Protein AF-A0A953LTZ7-F1 (afdb_monomer)

pLDDT: mean 73.75, std 18.56, range [36.97, 95.19]

Secondary structure (DSSP, 8-state):
---------HHHHHHHHHHHHHSS-------SSPPPHHHHHHHHHHHHHHHHHHHHHHHHHHHHHHHHHHHHHH-GGGHHHHTTSHHHHHHHHHHHHHHHHHHHHHHS---SHHHHHHHHHHHHHHHHHH---SSHHHHHHHHHHT-

Solvent-accessible surface area (backbone atoms only — not comparable to full-atom values): 8623 Å² total; per-residue (Å²): 136,82,83,87,79,77,76,87,48,72,63,58,60,54,53,54,57,56,56,58,62,64,68,77,66,79,70,81,79,69,93,53,80,64,65,53,71,71,55,53,53,38,47,53,51,21,52,53,29,45,53,54,24,51,55,39,44,54,54,33,63,70,48,42,64,59,56,50,53,50,45,64,72,72,32,79,91,47,58,72,55,58,66,64,33,69,54,51,46,48,32,53,50,30,50,53,50,24,50,55,32,43,47,55,50,52,70,47,78,66,90,46,70,44,44,45,56,49,49,54,55,52,47,55,54,48,48,69,73,69,58,65,94,67,62,62,71,60,52,44,51,55,60,62,71,74,108

Sequence (147 aa):
MAMEGEAINRRAVMAGGLAAMAAVAAPAMPESGALSPAFCLMRDEMEAALTAFRAVRDDLERVKPQLIKQLRRDGRRNFGWYFRQPEVIAESRARMKARAAAEGVFVNPAANNADRVLQLHALDVYEADLGDRFGIARTHFSRTSSA

Radius of gyration: 21.19 Å; Cα contacts (8 Å, |Δi|>4): 72; chains: 1; bounding box: 54×42×56 Å

Mean predicted aligned error: 13.1 Å

Foldseek 3Di:
DDDDDDDPDPVVVVVVVVVVVVPPDPDPDPPDLDADPQLVVLVVQLVVLLVQLVVLVVVCVVCVVVLVVVDVVVDPVCVVVSCVDPSNVSNVVSLVSSVVSLLVLLQPQRPDDNSLVVLVVVVVVCCVRSVPPDDDSVVSNVVNVVD

Nearest PDB structures (foldseek):
  7shm-assembly1_A  TM=4.562E-01  e=2.833E+00  Homo sapiens

Structure (mmCIF, N/CA/C/O backbone):
data_AF-A0A953LTZ7-F1
#
_entry.id   AF-A0A953LTZ7-F1
#
loop_
_atom_site.group_PDB
_atom_site.id
_atom_site.type_symbol
_atom_site.label_atom_id
_atom_site.label_alt_id
_atom_site.label_comp_id
_atom_site.label_asym_id
_atom_site.label_entity_id
_atom_site.label_seq_id
_atom_site.pdbx_PDB_ins_code
_atom_site.Cartn_x
_atom_site.Cartn_y
_atom_site.Cartn_z
_atom_site.occupancy
_atom_site.B_iso_or_equiv
_atom_site.auth_seq_id
_atom_site.auth_comp_id
_atom_site.auth_asym_id
_atom_site.auth_atom_id
_atom_site.pdbx_PDB_model_num
ATOM 1 N N . MET A 1 1 ? 34.609 -30.868 24.570 1.00 40.81 1 MET A N 1
ATOM 2 C CA . MET A 1 1 ? 34.915 -30.418 23.197 1.00 40.81 1 MET A CA 1
ATOM 3 C C . MET A 1 1 ? 33.586 -30.115 22.539 1.00 40.81 1 MET A C 1
ATOM 5 O O . MET A 1 1 ? 32.803 -31.033 22.336 1.00 40.81 1 MET A O 1
ATOM 9 N N . ALA A 1 2 ? 33.261 -28.829 22.428 1.00 36.97 2 ALA A N 1
ATOM 10 C CA . ALA A 1 2 ? 31.942 -28.365 22.024 1.00 36.97 2 ALA A CA 1
ATOM 11 C C . ALA A 1 2 ? 31.758 -28.543 20.514 1.00 36.97 2 ALA A C 1
ATOM 13 O O . ALA A 1 2 ? 32.643 -28.204 19.735 1.00 36.97 2 ALA A O 1
ATOM 14 N N . MET A 1 3 ? 30.609 -29.104 20.143 1.00 42.38 3 MET A N 1
ATOM 15 C CA . MET A 1 3 ? 30.107 -29.136 18.779 1.00 42.38 3 MET A CA 1
ATOM 16 C C . MET A 1 3 ? 29.813 -27.701 18.334 1.00 42.38 3 MET A C 1
ATOM 18 O O . MET A 1 3 ? 28.924 -27.058 18.891 1.00 42.38 3 MET A O 1
ATOM 22 N N . GLU 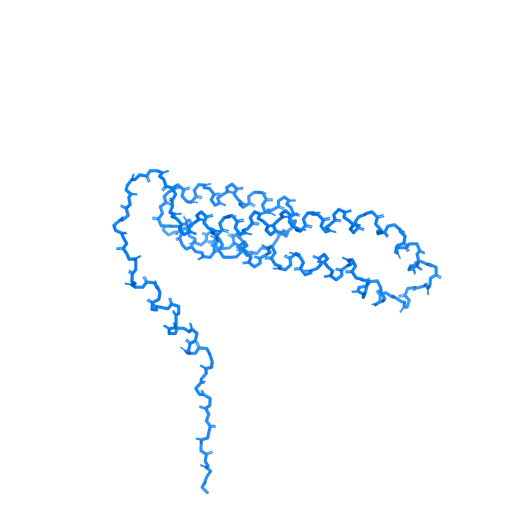A 1 4 ? 30.545 -27.206 17.340 1.00 42.78 4 GLU A N 1
ATOM 23 C CA . GLU A 1 4 ? 30.202 -25.975 16.630 1.00 42.78 4 GLU A CA 1
ATOM 24 C C . GLU A 1 4 ? 29.050 -26.270 15.666 1.00 42.78 4 GLU A C 1
ATOM 26 O O . GLU A 1 4 ? 29.231 -26.749 14.548 1.00 42.78 4 GLU A O 1
ATOM 31 N N . GLY A 1 5 ? 27.831 -26.021 16.133 1.00 45.91 5 GLY A N 1
ATOM 32 C CA . GLY A 1 5 ? 26.726 -25.698 15.249 1.00 45.91 5 GLY A CA 1
ATOM 33 C C . GLY A 1 5 ? 26.656 -24.187 15.112 1.00 45.91 5 GLY A C 1
ATOM 34 O O . GLY A 1 5 ? 26.442 -23.515 16.113 1.00 45.91 5 GLY A O 1
ATOM 35 N N . GLU A 1 6 ? 26.754 -23.650 13.897 1.00 43.12 6 GLU A N 1
ATOM 36 C CA . GLU A 1 6 ? 26.235 -22.308 13.647 1.00 43.12 6 GLU A CA 1
ATOM 37 C C . GLU A 1 6 ? 25.781 -22.130 12.194 1.00 43.12 6 GLU A C 1
ATOM 39 O O . GLU A 1 6 ? 26.559 -22.074 11.248 1.00 43.12 6 GLU A O 1
ATOM 44 N N . ALA A 1 7 ? 24.455 -22.111 12.053 1.00 44.72 7 ALA A N 1
ATOM 45 C CA . ALA A 1 7 ? 23.676 -21.368 11.075 1.00 44.72 7 ALA A CA 1
ATOM 46 C C . ALA A 1 7 ? 24.350 -21.070 9.722 1.00 44.72 7 ALA A C 1
ATOM 48 O O . ALA A 1 7 ? 24.825 -19.961 9.469 1.00 44.72 7 ALA A O 1
ATOM 49 N N . ILE A 1 8 ? 24.184 -21.993 8.768 1.00 47.50 8 ILE A N 1
ATOM 50 C CA . ILE A 1 8 ? 24.043 -21.593 7.364 1.00 47.50 8 ILE A CA 1
ATOM 51 C C . ILE A 1 8 ? 22.822 -20.671 7.308 1.00 47.50 8 ILE A C 1
ATOM 53 O O . ILE A 1 8 ? 21.662 -21.085 7.350 1.00 47.50 8 ILE A O 1
ATOM 57 N N . ASN A 1 9 ? 23.130 -19.382 7.346 1.00 46.78 9 ASN A N 1
ATOM 58 C CA . ASN A 1 9 ? 22.205 -18.276 7.435 1.00 46.78 9 ASN A CA 1
ATOM 59 C C . ASN A 1 9 ? 21.167 -18.409 6.313 1.00 46.78 9 ASN A C 1
ATOM 61 O O . ASN A 1 9 ? 21.520 -18.381 5.135 1.00 46.78 9 ASN A O 1
ATOM 65 N N . ARG A 1 10 ? 19.871 -18.467 6.651 1.00 49.69 10 ARG A N 1
ATOM 66 C CA . ARG A 1 10 ? 18.762 -18.374 5.674 1.00 49.69 10 ARG A CA 1
ATOM 67 C C . ARG A 1 10 ? 18.890 -17.141 4.757 1.00 49.69 10 ARG A C 1
ATOM 69 O O . ARG A 1 10 ? 18.346 -17.126 3.660 1.00 49.69 10 ARG A O 1
ATOM 76 N N . ARG A 1 11 ? 19.670 -16.135 5.175 1.00 45.03 11 ARG A N 1
ATOM 77 C CA . ARG A 1 11 ? 20.092 -14.982 4.367 1.00 45.03 11 ARG A CA 1
ATOM 78 C C . ARG A 1 11 ? 21.027 -15.322 3.201 1.00 45.03 11 ARG A C 1
ATOM 80 O O . ARG A 1 11 ? 20.872 -14.721 2.147 1.00 45.03 11 ARG A O 1
ATOM 87 N N . ALA A 1 12 ? 21.948 -16.273 3.347 1.00 48.34 12 ALA A N 1
ATOM 88 C CA . ALA A 1 12 ? 22.860 -16.672 2.270 1.00 48.34 12 ALA A CA 1
ATOM 89 C C . ALA A 1 12 ? 22.130 -17.465 1.171 1.00 48.34 12 ALA A C 1
ATOM 91 O O . ALA A 1 12 ? 22.410 -17.286 -0.011 1.00 48.34 12 ALA A O 1
ATOM 92 N N . VAL A 1 13 ? 21.123 -18.261 1.547 1.00 50.31 13 VAL A N 1
ATOM 93 C CA . VAL A 1 13 ? 20.283 -19.007 0.593 1.00 50.31 13 VAL A CA 1
ATOM 94 C C . VAL A 1 13 ? 19.341 -18.072 -0.183 1.00 50.31 13 VAL A C 1
ATOM 96 O O . VAL A 1 13 ? 19.142 -18.261 -1.378 1.00 50.31 13 VAL A O 1
ATOM 99 N N . MET A 1 14 ? 18.837 -17.000 0.443 1.00 46.81 14 MET A N 1
ATOM 100 C CA . MET A 1 14 ? 18.043 -15.971 -0.254 1.00 46.81 14 MET A CA 1
ATOM 101 C C . MET A 1 14 ? 18.899 -15.041 -1.130 1.00 46.81 14 MET A C 1
ATOM 103 O O . MET A 1 14 ? 18.454 -14.631 -2.199 1.00 46.81 14 MET A O 1
ATOM 107 N N . ALA A 1 15 ? 20.140 -14.746 -0.727 1.00 47.09 15 ALA A N 1
ATOM 108 C CA . ALA A 1 15 ? 21.070 -13.954 -1.537 1.00 47.09 15 ALA A CA 1
ATOM 109 C C . ALA A 1 15 ? 21.567 -14.720 -2.778 1.00 47.09 15 ALA A C 1
ATOM 111 O O . ALA A 1 15 ? 21.696 -14.131 -3.850 1.00 47.09 15 ALA A O 1
ATOM 112 N N . GLY A 1 16 ? 21.774 -16.038 -2.664 1.00 39.03 16 GLY A N 1
ATOM 113 C CA . GLY A 1 16 ? 22.136 -16.893 -3.800 1.00 39.03 16 GLY A CA 1
ATOM 114 C C . GLY A 1 16 ? 21.001 -17.082 -4.815 1.00 39.03 16 GLY A C 1
ATOM 115 O O . GLY A 1 16 ? 21.260 -17.147 -6.014 1.00 39.03 16 GLY A O 1
ATOM 116 N N . GLY A 1 17 ? 19.743 -17.105 -4.357 1.00 39.47 17 GLY A N 1
ATOM 117 C CA . GLY A 1 17 ? 18.571 -17.249 -5.230 1.00 39.47 17 GLY A CA 1
ATOM 118 C C . GLY A 1 17 ? 18.239 -15.996 -6.050 1.00 39.47 17 GLY A C 1
ATOM 119 O O . GLY A 1 17 ? 17.840 -16.112 -7.207 1.00 39.47 17 GLY A O 1
ATOM 120 N N . LEU A 1 18 ? 18.450 -14.797 -5.492 1.00 43.56 18 LEU A N 1
ATOM 121 C CA . LEU A 1 18 ? 18.169 -13.540 -6.201 1.00 43.56 18 LEU A CA 1
ATOM 122 C C . LEU A 1 18 ? 19.268 -13.162 -7.208 1.00 43.56 18 LEU A C 1
ATOM 124 O O . LEU A 1 18 ? 18.966 -12.609 -8.263 1.00 43.56 18 LEU A O 1
ATOM 128 N N . ALA A 1 19 ? 20.531 -13.501 -6.925 1.00 44.75 19 ALA A N 1
ATOM 129 C CA . ALA A 1 19 ? 21.639 -13.258 -7.852 1.00 44.75 19 ALA A CA 1
ATOM 130 C C . ALA A 1 19 ? 21.593 -14.187 -9.082 1.00 44.75 19 ALA A C 1
ATOM 132 O O . ALA A 1 19 ? 21.975 -13.778 -10.176 1.00 44.75 19 ALA A O 1
ATOM 133 N N . ALA A 1 20 ? 21.066 -15.408 -8.931 1.00 40.81 20 ALA A N 1
ATOM 134 C CA . ALA A 1 20 ? 20.927 -16.356 -10.038 1.00 40.81 20 ALA A CA 1
ATOM 135 C C . ALA A 1 20 ? 19.808 -15.977 -11.031 1.00 40.81 20 ALA A C 1
ATOM 137 O O . ALA A 1 20 ? 19.929 -16.272 -12.217 1.00 40.81 20 ALA A O 1
ATOM 138 N N . MET A 1 21 ? 18.761 -15.268 -10.591 1.00 44.38 21 MET A N 1
ATOM 139 C CA . MET A 1 21 ? 17.719 -14.734 -11.488 1.00 44.38 21 MET A CA 1
ATOM 140 C C . MET A 1 21 ? 18.166 -13.470 -12.237 1.00 44.38 21 MET A C 1
ATOM 142 O O . MET A 1 21 ? 17.695 -13.217 -13.342 1.00 44.38 21 MET A O 1
ATOM 146 N N . ALA A 1 22 ? 19.103 -12.697 -11.679 1.00 45.19 22 ALA A N 1
ATOM 147 C CA . ALA A 1 22 ? 19.617 -11.483 -12.316 1.00 45.19 22 ALA A CA 1
ATOM 148 C C . ALA A 1 22 ? 20.605 -11.763 -13.470 1.00 45.19 22 ALA A C 1
ATOM 150 O O . ALA A 1 22 ? 20.829 -10.891 -14.304 1.00 45.19 22 ALA A O 1
ATOM 151 N N . ALA A 1 23 ? 21.182 -12.970 -13.545 1.00 42.38 23 ALA A N 1
ATOM 152 C CA . ALA A 1 23 ? 22.216 -13.311 -14.527 1.00 42.38 23 ALA A CA 1
ATOM 153 C C . ALA A 1 23 ? 21.711 -14.064 -15.779 1.00 42.38 23 ALA A C 1
ATOM 155 O O . ALA A 1 23 ? 22.466 -14.195 -16.740 1.00 42.38 23 ALA A O 1
ATOM 156 N N . VAL A 1 24 ? 20.460 -14.550 -15.810 1.00 45.75 24 VAL A N 1
ATOM 157 C CA . VAL A 1 24 ? 19.939 -15.38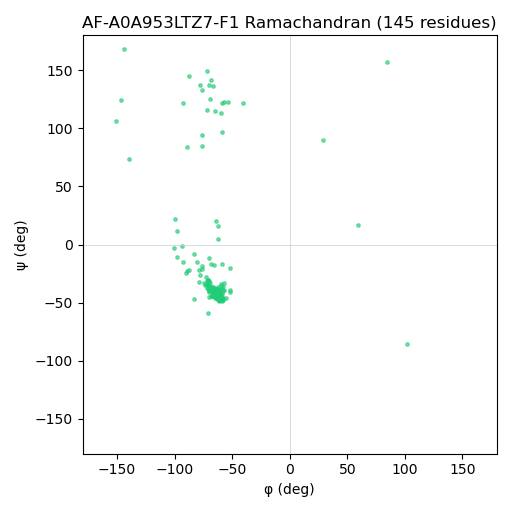5 -16.925 1.00 45.75 24 VAL A CA 1
ATOM 158 C C . VAL A 1 24 ? 19.066 -14.604 -17.920 1.00 45.75 24 VAL A C 1
ATOM 160 O O . VAL A 1 24 ? 18.688 -15.124 -18.965 1.00 45.75 24 VAL A O 1
ATOM 163 N N . ALA A 1 25 ? 18.806 -13.322 -17.678 1.00 42.19 25 ALA A N 1
ATOM 164 C CA . ALA A 1 25 ? 18.129 -12.471 -18.649 1.00 42.19 25 ALA A CA 1
ATOM 165 C C . ALA A 1 25 ? 18.768 -11.084 -18.674 1.00 42.19 25 ALA A C 1
ATOM 167 O O . ALA A 1 25 ? 18.191 -10.108 -18.209 1.00 42.19 25 ALA A O 1
ATOM 168 N N . ALA A 1 26 ? 19.955 -10.993 -19.266 1.00 47.88 26 ALA A N 1
ATOM 169 C CA . ALA A 1 26 ? 20.342 -9.780 -19.969 1.00 47.88 26 ALA A CA 1
ATOM 170 C C . ALA A 1 26 ? 19.866 -9.911 -21.428 1.00 47.88 26 ALA A C 1
ATOM 172 O O . ALA A 1 26 ? 20.645 -10.356 -22.274 1.00 47.88 26 ALA A O 1
ATOM 173 N N . PRO A 1 27 ? 18.600 -9.595 -21.772 1.00 43.25 27 PRO A N 1
ATOM 174 C CA . PRO A 1 27 ? 18.310 -9.262 -23.149 1.00 43.25 27 PRO A CA 1
ATOM 175 C C . PRO A 1 27 ? 18.950 -7.900 -23.424 1.00 43.25 27 PRO A C 1
ATOM 177 O O . PRO A 1 27 ? 18.899 -6.991 -22.592 1.00 43.25 27 PRO A O 1
ATOM 180 N N . ALA A 1 28 ? 19.575 -7.781 -24.592 1.00 44.62 28 ALA A N 1
ATOM 181 C CA . ALA A 1 28 ? 20.001 -6.512 -25.156 1.00 44.62 28 ALA A CA 1
ATOM 182 C C . ALA A 1 28 ? 18.911 -5.455 -24.923 1.00 44.62 28 ALA A C 1
ATOM 184 O O . ALA A 1 28 ? 17.752 -5.663 -25.290 1.00 44.62 28 ALA A O 1
ATOM 185 N N . MET A 1 29 ? 19.276 -4.366 -24.247 1.00 48.03 29 MET A N 1
ATOM 186 C CA . MET A 1 29 ? 18.350 -3.285 -23.937 1.00 48.03 29 MET A CA 1
ATOM 187 C C . MET A 1 29 ? 17.754 -2.764 -25.245 1.00 48.03 29 MET A C 1
ATOM 189 O O . MET A 1 29 ? 18.517 -2.366 -26.128 1.00 48.03 29 MET A O 1
ATOM 193 N N . PRO A 1 30 ? 16.423 -2.761 -25.414 1.00 46.47 30 PRO A N 1
ATOM 194 C CA . PRO A 1 30 ? 15.859 -2.097 -26.563 1.00 46.47 30 PRO A CA 1
ATOM 195 C C . PRO A 1 30 ? 16.063 -0.591 -26.367 1.00 46.47 30 PRO A C 1
ATOM 197 O O . PRO A 1 30 ? 15.599 -0.015 -25.388 1.00 46.47 30 PRO A O 1
ATOM 200 N N . GLU A 1 31 ? 16.695 0.067 -27.340 1.00 52.88 31 GLU A N 1
ATOM 201 C CA . GLU A 1 31 ? 16.685 1.533 -27.498 1.00 52.88 31 GLU A CA 1
ATOM 202 C C . GLU A 1 31 ? 15.262 2.091 -27.742 1.00 52.88 31 GLU A C 1
ATOM 204 O O . GLU A 1 31 ? 15.066 3.278 -27.993 1.00 52.88 31 GLU A O 1
ATOM 209 N N . SER A 1 32 ? 14.236 1.237 -27.685 1.00 54.03 32 SER A N 1
ATOM 210 C CA . SER A 1 32 ? 12.841 1.617 -27.836 1.00 54.03 32 SER A CA 1
ATOM 211 C C . SER A 1 32 ? 12.317 2.242 -26.548 1.00 54.03 32 SER A C 1
ATOM 213 O O . SER A 1 32 ? 12.496 1.676 -25.473 1.00 54.03 32 SER A O 1
ATOM 215 N N . GLY A 1 33 ? 11.550 3.326 -26.657 1.00 63.09 33 GLY A N 1
ATOM 216 C CA . GLY A 1 33 ? 10.763 3.892 -25.553 1.00 63.09 33 GLY A CA 1
ATOM 217 C C . GLY A 1 33 ? 9.645 2.982 -25.009 1.00 63.09 33 GLY A C 1
ATOM 218 O O . GLY A 1 33 ? 8.698 3.489 -24.416 1.00 63.09 33 GLY A O 1
ATOM 219 N N . ALA A 1 34 ? 9.714 1.668 -25.238 1.00 75.12 34 ALA A N 1
ATOM 220 C CA . ALA A 1 34 ? 8.804 0.680 -24.679 1.00 75.12 34 ALA A CA 1
ATOM 221 C C . ALA A 1 34 ? 9.294 0.202 -23.306 1.00 75.12 34 ALA A C 1
ATOM 223 O O . ALA A 1 34 ? 10.492 0.061 -23.062 1.00 75.12 34 ALA A O 1
ATOM 224 N N . LEU A 1 35 ? 8.338 -0.065 -22.422 1.00 79.69 35 LEU A N 1
ATOM 225 C CA . LEU A 1 35 ? 8.600 -0.500 -21.055 1.00 79.69 35 LEU A CA 1
ATOM 226 C C . LEU A 1 35 ? 9.122 -1.930 -21.007 1.00 79.69 35 LEU A C 1
ATOM 228 O O . LEU A 1 35 ? 8.728 -2.775 -21.819 1.00 79.69 35 LEU A O 1
ATOM 232 N N . SER A 1 36 ? 9.957 -2.226 -20.014 1.00 82.38 36 SER A N 1
ATOM 233 C CA . SER A 1 36 ? 10.395 -3.605 -19.809 1.00 82.38 36 SER A CA 1
ATOM 234 C C . SER A 1 36 ? 9.224 -4.489 -19.331 1.00 82.38 36 SER A C 1
ATOM 236 O O . SER A 1 36 ? 8.417 -4.056 -18.504 1.00 82.38 36 SER A O 1
ATOM 238 N N . PRO A 1 37 ? 9.105 -5.753 -19.791 1.00 84.69 37 PRO A N 1
ATOM 239 C CA . PRO A 1 37 ? 8.024 -6.642 -19.348 1.00 84.69 37 PRO A CA 1
ATOM 240 C C . PRO A 1 37 ? 8.001 -6.865 -17.830 1.00 84.69 37 PRO A C 1
ATOM 242 O O . PRO A 1 37 ? 6.934 -6.934 -17.226 1.00 84.69 37 PRO A O 1
ATOM 245 N N . ALA A 1 38 ? 9.181 -6.929 -17.204 1.00 83.56 38 ALA A N 1
ATOM 246 C CA . ALA A 1 38 ? 9.308 -7.031 -15.754 1.00 83.56 38 ALA A CA 1
ATOM 247 C C . ALA A 1 38 ? 8.757 -5.784 -15.041 1.00 83.56 38 ALA A C 1
ATOM 249 O O . ALA A 1 38 ? 8.071 -5.916 -14.028 1.00 83.56 38 ALA A O 1
ATOM 250 N N . PHE A 1 39 ? 9.009 -4.586 -15.584 1.00 84.88 39 PHE A N 1
ATOM 251 C CA . PHE A 1 39 ? 8.451 -3.342 -15.058 1.00 84.88 39 PHE A CA 1
ATOM 252 C C . PHE A 1 39 ? 6.925 -3.314 -15.130 1.00 84.88 39 PHE A C 1
ATOM 254 O O . PHE A 1 39 ? 6.281 -2.996 -14.131 1.00 84.88 39 PHE A O 1
ATOM 261 N N . CYS A 1 40 ? 6.346 -3.710 -16.267 1.00 86.56 40 CYS A N 1
ATOM 262 C CA . CYS A 1 40 ? 4.893 -3.788 -16.424 1.00 86.56 40 CYS A CA 1
ATOM 263 C C . CYS A 1 40 ? 4.246 -4.678 -15.354 1.00 86.56 40 CYS A C 1
ATOM 265 O O . CYS A 1 40 ? 3.291 -4.250 -14.717 1.00 86.56 40 CYS A O 1
ATOM 267 N N . LEU A 1 41 ? 4.804 -5.867 -15.093 1.00 87.81 41 LEU A N 1
ATOM 268 C CA . LEU A 1 41 ? 4.270 -6.777 -14.073 1.00 87.81 41 LEU A CA 1
ATOM 269 C C . LEU A 1 41 ? 4.302 -6.165 -12.666 1.00 87.81 41 LEU A C 1
ATOM 271 O O . LEU A 1 41 ? 3.291 -6.183 -11.969 1.00 87.81 41 LEU A O 1
ATOM 275 N N . MET A 1 42 ? 5.431 -5.579 -12.255 1.00 87.19 42 MET A N 1
ATOM 276 C CA . MET A 1 42 ? 5.532 -4.949 -10.930 1.00 87.19 42 MET A CA 1
ATOM 277 C C . MET A 1 42 ? 4.595 -3.739 -10.803 1.00 87.19 42 MET A C 1
ATOM 279 O O . MET A 1 42 ? 3.998 -3.526 -9.746 1.00 87.19 42 MET A O 1
ATOM 283 N N . ARG A 1 43 ? 4.438 -2.949 -11.876 1.00 87.12 43 ARG A N 1
ATOM 284 C CA . ARG A 1 43 ? 3.485 -1.831 -11.919 1.00 87.12 43 ARG A CA 1
ATOM 285 C C . ARG A 1 43 ? 2.054 -2.332 -11.737 1.00 87.12 43 ARG A C 1
ATOM 287 O O . ARG A 1 43 ? 1.334 -1.787 -10.905 1.00 87.12 43 ARG A O 1
ATOM 294 N N . ASP A 1 44 ? 1.660 -3.367 -12.470 1.00 90.44 44 ASP A N 1
ATOM 295 C CA . ASP A 1 44 ? 0.307 -3.923 -12.401 1.00 90.44 44 ASP A CA 1
ATOM 296 C C . ASP A 1 44 ? 0.019 -4.497 -10.996 1.00 90.44 44 ASP A C 1
ATOM 298 O O . ASP A 1 44 ? -1.065 -4.298 -10.441 1.00 90.44 44 ASP A O 1
ATOM 302 N N . GLU A 1 45 ? 1.009 -5.136 -10.360 1.00 89.69 45 GLU A N 1
ATOM 303 C CA . GLU A 1 45 ? 0.915 -5.583 -8.962 1.00 89.69 45 GLU A CA 1
ATOM 304 C C . GLU A 1 45 ? 0.739 -4.416 -7.978 1.00 89.69 45 GLU A C 1
ATOM 306 O O . GLU A 1 45 ? -0.088 -4.495 -7.059 1.00 89.69 45 GLU A O 1
ATOM 311 N N . MET A 1 46 ? 1.485 -3.324 -8.169 1.00 89.19 46 MET A N 1
ATOM 312 C CA . MET A 1 46 ? 1.351 -2.109 -7.365 1.00 89.19 46 MET A CA 1
ATOM 313 C C . MET A 1 46 ? -0.033 -1.472 -7.542 1.00 89.19 46 MET A C 1
ATOM 315 O O . MET A 1 46 ? -0.680 -1.146 -6.544 1.00 89.19 46 MET A O 1
ATOM 319 N N . GLU A 1 47 ? -0.524 -1.336 -8.775 1.00 90.75 47 GLU A N 1
ATOM 320 C CA . GLU A 1 47 ? -1.858 -0.791 -9.067 1.00 90.75 47 GLU A CA 1
ATOM 321 C C . GLU A 1 47 ? -2.975 -1.638 -8.447 1.00 90.75 47 GLU A C 1
ATOM 323 O O . GLU A 1 47 ? -3.905 -1.102 -7.828 1.00 90.75 47 GLU A O 1
ATOM 328 N N . ALA A 1 48 ? -2.866 -2.965 -8.543 1.00 92.38 48 ALA A N 1
ATOM 329 C CA . ALA A 1 48 ? -3.811 -3.881 -7.915 1.00 92.38 48 ALA A CA 1
ATOM 330 C C . ALA A 1 48 ? -3.797 -3.739 -6.383 1.00 92.38 48 ALA A C 1
ATOM 332 O O . ALA A 1 48 ? -4.855 -3.707 -5.743 1.00 92.38 48 ALA A O 1
ATOM 333 N N . ALA A 1 49 ? -2.612 -3.610 -5.779 1.00 90.94 49 ALA A N 1
ATOM 334 C CA . ALA A 1 49 ? -2.475 -3.433 -4.338 1.00 90.94 49 ALA A CA 1
ATOM 335 C C . ALA A 1 49 ? -3.012 -2.073 -3.854 1.00 90.94 49 ALA A C 1
ATOM 337 O O . ALA A 1 49 ? -3.684 -2.024 -2.821 1.00 90.94 49 ALA A O 1
ATOM 338 N N . LEU A 1 50 ? -2.779 -0.991 -4.604 1.00 90.75 50 LEU A N 1
ATOM 339 C CA . LEU A 1 50 ? -3.320 0.340 -4.305 1.00 90.75 50 LEU A CA 1
ATOM 340 C C . LEU A 1 50 ? -4.843 0.370 -4.422 1.00 90.75 50 LEU A C 1
ATOM 342 O O . LEU A 1 50 ? -5.518 0.894 -3.537 1.00 90.75 50 LEU A O 1
ATOM 346 N N . THR A 1 51 ? -5.396 -0.248 -5.466 1.00 93.12 51 THR A N 1
ATOM 347 C CA . THR A 1 51 ? -6.849 -0.383 -5.638 1.00 93.12 51 T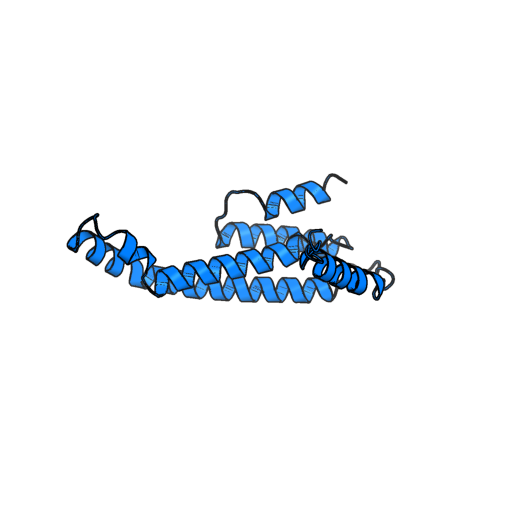HR A CA 1
ATOM 348 C C . THR A 1 51 ? -7.481 -1.125 -4.463 1.00 93.12 51 THR A C 1
ATOM 350 O O . THR A 1 51 ? -8.462 -0.654 -3.887 1.00 93.12 51 THR A O 1
ATOM 353 N N . ALA A 1 52 ? -6.888 -2.248 -4.048 1.00 92.56 52 ALA A N 1
ATOM 354 C CA . ALA A 1 52 ? -7.358 -3.005 -2.891 1.00 92.56 52 ALA A CA 1
ATOM 355 C C . ALA A 1 52 ? -7.261 -2.194 -1.587 1.00 92.56 52 ALA A C 1
ATOM 357 O O . ALA A 1 52 ? -8.183 -2.220 -0.774 1.00 92.56 52 ALA A O 1
ATOM 358 N N . PHE A 1 53 ? -6.172 -1.444 -1.395 1.00 93.69 53 PHE A N 1
ATOM 359 C CA . PHE A 1 53 ? -6.016 -0.556 -0.244 1.00 93.69 53 PHE A CA 1
ATOM 360 C C . PHE A 1 53 ? -7.088 0.536 -0.204 1.00 93.69 53 PHE A C 1
ATOM 362 O O . PHE A 1 53 ? -7.715 0.719 0.839 1.00 93.69 53 PHE A O 1
ATOM 369 N N . ARG A 1 54 ? -7.344 1.216 -1.328 1.00 92.56 54 ARG A N 1
ATOM 370 C CA . ARG A 1 54 ? -8.388 2.248 -1.431 1.00 92.56 54 ARG A CA 1
ATOM 371 C C . ARG A 1 54 ? -9.762 1.689 -1.063 1.00 92.56 54 ARG A C 1
ATOM 373 O O . ARG A 1 54 ? -10.436 2.280 -0.231 1.00 92.56 54 ARG A O 1
ATOM 380 N N . ALA A 1 55 ? -10.125 0.517 -1.586 1.00 94.62 55 ALA A N 1
ATOM 381 C CA . ALA A 1 55 ? -11.402 -0.121 -1.262 1.00 94.62 55 ALA A CA 1
ATOM 382 C C . ALA A 1 55 ? -11.556 -0.380 0.249 1.00 94.62 55 ALA A C 1
ATOM 384 O O . ALA A 1 55 ? -12.562 -0.009 0.849 1.00 94.62 55 ALA A O 1
ATOM 385 N N . VAL A 1 56 ? -10.525 -0.946 0.887 1.00 93.81 56 VAL A N 1
ATOM 386 C CA . VAL A 1 56 ? -10.550 -1.222 2.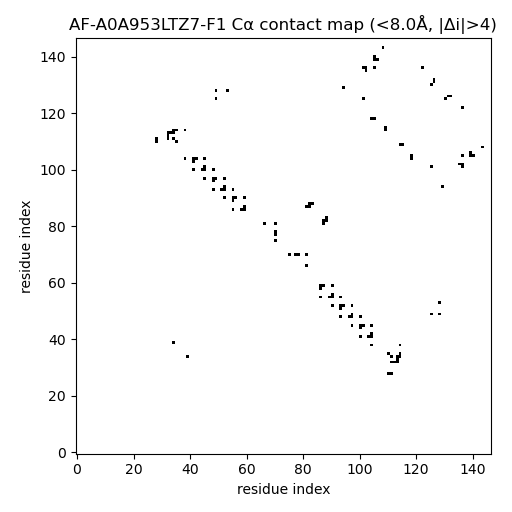333 1.0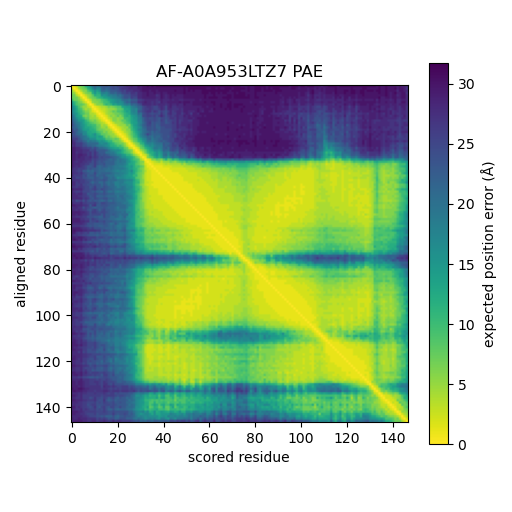0 93.81 56 VAL A CA 1
ATOM 387 C C . VAL A 1 56 ? -10.556 0.068 3.159 1.00 93.81 56 VAL A C 1
ATOM 389 O O . VAL A 1 56 ? -11.220 0.136 4.194 1.00 93.81 56 VAL A O 1
ATOM 392 N N . ARG A 1 57 ? -9.834 1.102 2.716 1.00 94.12 57 ARG A N 1
ATOM 393 C CA . ARG A 1 57 ? -9.836 2.420 3.359 1.00 94.12 57 ARG A CA 1
ATOM 394 C C . ARG A 1 57 ? -11.229 3.044 3.320 1.00 94.12 57 ARG A C 1
ATOM 396 O O . ARG A 1 57 ? -11.699 3.506 4.357 1.00 94.12 57 ARG A O 1
ATOM 403 N N . ASP A 1 58 ? -11.888 3.017 2.167 1.00 94.06 58 ASP A N 1
ATOM 404 C CA . ASP A 1 58 ? -13.232 3.570 1.993 1.00 94.06 58 ASP A CA 1
ATOM 405 C C . ASP A 1 58 ? -14.256 2.819 2.865 1.00 94.06 58 ASP A C 1
ATOM 407 O O . ASP A 1 58 ? -15.122 3.433 3.495 1.00 94.06 58 ASP A O 1
ATOM 411 N N . ASP A 1 59 ? -14.123 1.494 2.985 1.00 93.62 59 ASP A N 1
ATOM 412 C CA . ASP A 1 59 ? -14.945 0.694 3.898 1.00 93.62 59 ASP A CA 1
ATOM 413 C C . ASP A 1 59 ? -14.691 1.049 5.370 1.00 93.62 59 ASP A C 1
ATOM 415 O O . ASP A 1 59 ? -15.644 1.235 6.136 1.00 93.62 59 ASP A O 1
ATOM 419 N N . LEU A 1 60 ? -13.425 1.231 5.769 1.00 93.50 60 LEU A N 1
ATOM 420 C CA . LEU A 1 60 ? -13.088 1.702 7.111 1.00 93.50 60 LEU A CA 1
ATOM 421 C C . LEU A 1 60 ? -13.688 3.090 7.375 1.00 93.50 60 LEU A C 1
ATOM 423 O O . LEU A 1 60 ? -14.245 3.312 8.449 1.00 93.50 60 LEU A O 1
ATOM 427 N N . GLU A 1 61 ? -13.610 4.024 6.427 1.00 94.19 61 GLU A N 1
ATOM 428 C CA . GLU A 1 61 ? -14.169 5.373 6.577 1.00 94.19 61 GLU A CA 1
ATOM 429 C C . GLU A 1 61 ? -15.681 5.368 6.819 1.00 94.19 61 GLU A C 1
ATOM 431 O O . GLU A 1 61 ? -16.171 6.1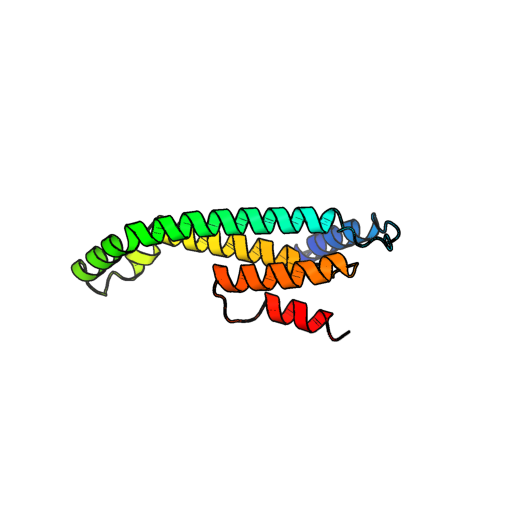75 7.617 1.00 94.19 61 GLU A O 1
ATOM 436 N N . ARG A 1 62 ? -16.411 4.415 6.227 1.00 95.19 62 ARG A N 1
ATOM 437 C CA . ARG A 1 62 ? -17.851 4.236 6.468 1.00 95.19 62 ARG A CA 1
ATOM 438 C C . ARG A 1 62 ? -18.157 3.788 7.898 1.00 95.19 62 ARG A C 1
ATOM 440 O O . ARG A 1 62 ? -19.096 4.301 8.508 1.00 95.19 62 ARG A O 1
ATOM 447 N N . VAL A 1 63 ? -17.377 2.859 8.457 1.00 94.12 63 VAL A N 1
ATOM 448 C CA . VAL A 1 63 ? -17.635 2.299 9.803 1.00 94.12 63 VAL A CA 1
ATOM 449 C C . VAL A 1 63 ? -16.972 3.091 10.934 1.00 94.12 63 VAL A C 1
ATOM 451 O O . VAL A 1 63 ? -17.434 3.074 12.080 1.00 94.12 63 VAL A O 1
ATOM 454 N N . LYS A 1 64 ? -15.913 3.846 10.631 1.00 92.62 64 LYS A N 1
ATOM 455 C CA . LYS A 1 64 ? -15.094 4.595 11.596 1.00 92.62 64 LYS A CA 1
ATOM 456 C C . LYS A 1 64 ? -15.897 5.508 12.532 1.00 92.62 64 LYS A C 1
ATOM 458 O O . LYS A 1 64 ? -15.588 5.507 13.726 1.00 92.62 64 LYS A O 1
ATOM 463 N N . PRO A 1 65 ? -16.940 6.246 12.094 1.00 94.56 65 PRO A N 1
ATOM 464 C CA . PRO A 1 65 ? -17.756 7.047 13.006 1.00 94.56 65 PRO A CA 1
ATOM 465 C C . PRO A 1 65 ? -18.422 6.213 14.108 1.00 94.56 65 PRO A C 1
ATOM 467 O O . PRO A 1 65 ? -18.480 6.647 15.261 1.00 94.56 65 PRO A O 1
ATOM 470 N N . GLN A 1 66 ? -18.888 5.004 13.775 1.00 92.44 66 GLN A N 1
ATOM 471 C CA . GLN A 1 66 ? -19.525 4.093 14.728 1.00 92.44 66 GLN A CA 1
ATOM 472 C C . GLN A 1 66 ? -18.496 3.536 15.716 1.00 92.44 66 GLN A C 1
ATOM 474 O O . GLN A 1 66 ? -18.716 3.606 16.927 1.00 92.44 66 GLN A O 1
ATOM 479 N N . LEU A 1 67 ? -17.331 3.107 15.216 1.00 90.81 67 LEU A N 1
ATOM 480 C CA . LEU A 1 67 ? -16.216 2.638 16.045 1.00 90.81 67 LEU A CA 1
ATOM 481 C C . LEU A 1 67 ? -15.734 3.719 17.025 1.00 90.81 67 LEU A C 1
ATOM 483 O O . LEU A 1 67 ? -15.511 3.445 18.204 1.00 90.81 67 LEU A O 1
ATOM 487 N N . ILE A 1 68 ? -15.624 4.973 16.573 1.00 90.62 68 ILE A N 1
ATOM 488 C CA . ILE A 1 68 ? -15.244 6.109 17.428 1.00 90.62 68 ILE A CA 1
ATOM 489 C C . ILE A 1 68 ? -16.331 6.404 18.467 1.00 90.62 68 ILE A C 1
ATOM 491 O O . ILE A 1 68 ? -16.010 6.683 19.625 1.00 90.62 68 ILE A O 1
ATOM 495 N N . LYS A 1 69 ? -17.614 6.356 18.085 1.00 92.12 69 LYS A N 1
ATOM 496 C CA . LYS A 1 69 ? -18.730 6.55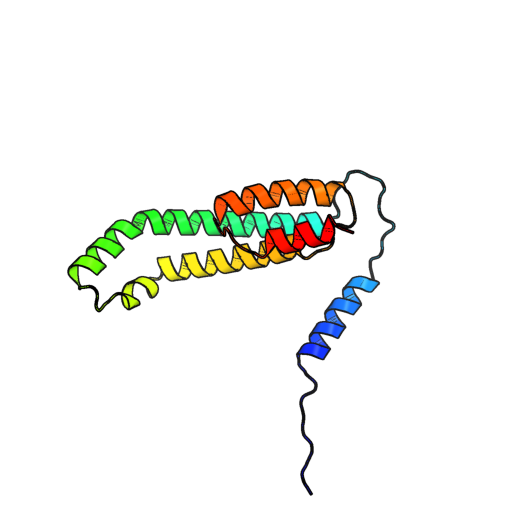2 19.022 1.00 92.12 69 LYS A CA 1
ATOM 497 C C . LYS A 1 69 ? -18.707 5.494 20.127 1.00 92.12 69 LYS A C 1
ATOM 499 O O . LYS A 1 69 ? -18.867 5.846 21.296 1.00 92.12 69 LYS A O 1
ATOM 504 N N . GLN A 1 70 ? -18.454 4.237 19.771 1.00 88.31 70 GLN A N 1
ATOM 505 C CA . GLN A 1 70 ? -18.320 3.137 20.723 1.00 88.31 70 GLN A CA 1
ATOM 506 C C . GLN A 1 70 ? -17.097 3.316 21.631 1.00 88.31 70 GLN A C 1
ATOM 508 O O . GLN A 1 70 ? -17.232 3.274 22.850 1.00 88.31 70 GLN A O 1
ATOM 513 N N . LEU A 1 71 ? -15.939 3.674 21.070 1.00 88.62 71 LEU A N 1
ATOM 514 C CA . LEU A 1 71 ? -14.734 3.973 21.848 1.00 88.62 71 LEU A CA 1
ATOM 515 C C . LEU A 1 71 ? -14.947 5.115 22.860 1.00 88.62 71 LEU A C 1
ATOM 517 O O . LEU A 1 71 ? -14.451 5.057 23.985 1.00 88.62 71 LEU A O 1
ATOM 521 N N . ARG A 1 72 ? -15.686 6.166 22.477 1.00 87.69 72 ARG A N 1
ATOM 522 C CA . ARG A 1 72 ? -16.034 7.274 23.384 1.00 87.69 72 ARG A CA 1
ATOM 523 C C . ARG A 1 72 ? -16.969 6.826 24.507 1.00 87.69 72 ARG A C 1
ATOM 525 O O . ARG A 1 72 ? -16.809 7.309 25.624 1.00 87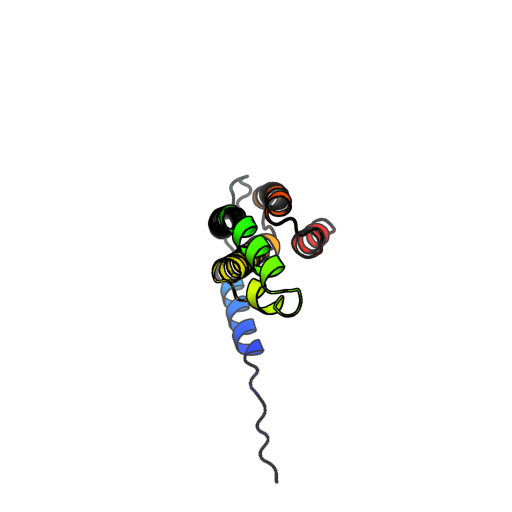.69 72 ARG A O 1
ATOM 532 N N . ARG A 1 73 ? -17.911 5.923 24.216 1.00 87.00 73 ARG A N 1
ATOM 533 C CA . ARG A 1 73 ? -18.845 5.353 25.199 1.00 87.00 73 ARG A CA 1
ATOM 534 C C . ARG A 1 73 ? -18.128 4.468 26.220 1.00 87.00 73 ARG A C 1
ATOM 536 O O . ARG A 1 73 ? -18.390 4.599 27.409 1.00 87.00 73 ARG A O 1
ATOM 543 N N . ASP A 1 74 ? -17.212 3.623 25.757 1.00 83.19 74 ASP A N 1
ATOM 544 C CA . ASP A 1 74 ? -16.527 2.626 26.593 1.00 83.19 74 ASP A CA 1
ATOM 545 C C . ASP A 1 74 ? -15.318 3.213 27.356 1.00 83.19 74 ASP A C 1
ATOM 547 O O . ASP A 1 74 ? -14.740 2.574 28.236 1.00 83.19 74 ASP A O 1
ATOM 551 N N . GLY A 1 75 ? -14.945 4.459 27.046 1.00 73.88 75 GLY A N 1
ATOM 552 C CA . GLY A 1 75 ? -13.876 5.205 27.702 1.00 73.88 75 GLY A CA 1
ATOM 553 C C . GLY A 1 75 ? -12.473 4.915 27.147 1.00 73.88 75 GLY A C 1
ATOM 554 O O . GLY A 1 75 ? -12.175 3.858 26.590 1.00 73.88 75 GLY A O 1
ATOM 555 N N . ARG A 1 76 ? -11.548 5.871 27.341 1.00 65.44 76 ARG A N 1
ATOM 556 C CA . ARG A 1 76 ? -10.177 5.846 26.774 1.00 65.44 76 ARG A CA 1
ATOM 557 C C . ARG A 1 76 ? -9.327 4.632 27.182 1.00 65.44 76 ARG A C 1
ATOM 559 O O . ARG A 1 76 ? -8.337 4.354 26.513 1.00 65.44 76 ARG A O 1
ATOM 566 N N . ARG A 1 77 ? -9.694 3.893 28.239 1.00 67.25 77 ARG A N 1
ATOM 567 C CA . ARG A 1 77 ? -9.001 2.653 28.647 1.00 67.25 77 ARG A CA 1
ATOM 568 C C . ARG A 1 77 ? -9.136 1.529 27.615 1.00 67.25 77 ARG A C 1
ATOM 570 O O . ARG A 1 77 ? -8.321 0.615 27.630 1.00 67.25 77 ARG A O 1
ATOM 577 N N . ASN A 1 78 ? -10.095 1.624 26.692 1.00 72.62 78 ASN A N 1
ATOM 578 C CA . ASN A 1 78 ? -10.330 0.609 25.668 1.00 72.62 78 ASN A CA 1
ATOM 579 C C . ASN A 1 78 ? -9.716 0.958 24.298 1.00 72.62 78 ASN A C 1
ATOM 581 O O . ASN A 1 78 ? -10.129 0.432 23.270 1.00 72.62 78 ASN A O 1
ATOM 585 N N . PHE A 1 79 ? -8.701 1.829 24.250 1.00 76.94 79 PHE A N 1
ATOM 586 C CA . PHE A 1 79 ? -8.062 2.241 22.990 1.00 76.94 79 PHE A CA 1
ATOM 587 C C . PHE A 1 79 ? -7.494 1.055 22.185 1.00 76.94 79 PHE A C 1
ATOM 589 O O . PHE A 1 79 ? -7.579 1.029 20.960 1.00 76.94 79 PHE A O 1
ATOM 596 N N . GLY A 1 80 ? -7.004 0.014 22.868 1.00 85.06 80 GLY A N 1
ATOM 597 C CA . GLY A 1 80 ? -6.542 -1.221 22.226 1.00 85.06 80 GLY A CA 1
ATOM 598 C C . GLY A 1 80 ? -7.652 -2.068 21.585 1.00 85.06 80 GLY A C 1
ATOM 599 O O . GLY A 1 80 ? -7.352 -2.944 20.780 1.00 85.06 80 GLY A O 1
ATOM 600 N N . TRP A 1 81 ? -8.929 -1.855 21.918 1.00 88.69 81 TRP A N 1
ATOM 601 C CA . TRP A 1 81 ? -10.049 -2.509 21.225 1.00 88.69 81 TRP A CA 1
ATOM 602 C C . TRP A 1 81 ? -10.225 -1.966 19.802 1.00 88.69 81 TRP A C 1
ATOM 604 O O . TRP A 1 81 ? -10.459 -2.750 18.886 1.00 88.69 81 TRP A O 1
ATOM 614 N N . TYR A 1 82 ? -10.021 -0.659 19.594 1.00 88.12 82 TYR A N 1
ATOM 615 C CA . TYR A 1 82 ? -10.147 -0.027 18.276 1.00 88.12 82 TYR A CA 1
ATOM 616 C C . TYR A 1 82 ? -9.161 -0.627 17.260 1.00 88.12 82 TYR A C 1
ATOM 618 O O . TYR A 1 82 ? -9.550 -1.021 16.169 1.00 88.12 82 TYR A O 1
ATOM 626 N N . PHE A 1 83 ? -7.892 -0.795 17.643 1.00 88.88 83 PHE A N 1
ATOM 627 C CA . PHE A 1 83 ? -6.880 -1.412 16.772 1.00 88.88 83 PHE A CA 1
ATOM 628 C C . PHE A 1 83 ? -7.071 -2.916 16.553 1.00 88.88 83 PHE A C 1
ATOM 630 O O . PHE A 1 83 ? -6.413 -3.498 15.695 1.00 88.88 83 PHE A O 1
ATOM 637 N N . ARG A 1 84 ? -7.956 -3.552 17.328 1.00 89.75 84 ARG A N 1
ATOM 638 C CA . ARG A 1 84 ? -8.335 -4.957 17.157 1.00 89.75 84 ARG A CA 1
ATOM 639 C C . ARG A 1 84 ? -9.579 -5.136 16.286 1.00 89.75 84 ARG A C 1
ATOM 641 O O . ARG A 1 84 ? -9.965 -6.277 16.049 1.00 89.75 84 ARG A O 1
ATOM 648 N N . GLN A 1 85 ? -10.193 -4.047 15.815 1.00 92.44 85 GLN A N 1
ATOM 649 C CA . GLN A 1 85 ? -11.331 -4.143 14.907 1.00 92.44 85 GLN A CA 1
ATOM 650 C C . GLN A 1 85 ? -10.896 -4.738 13.562 1.00 92.44 85 GLN A C 1
ATOM 652 O O . GLN A 1 85 ? -9.841 -4.344 13.047 1.00 92.44 85 GLN A O 1
ATOM 657 N N . PRO A 1 86 ? -11.677 -5.671 12.987 1.00 92.81 86 PRO A N 1
ATOM 658 C CA . PRO A 1 86 ? -11.346 -6.317 11.720 1.00 92.81 86 PRO A CA 1
ATOM 659 C C . PRO A 1 86 ? -11.033 -5.324 10.600 1.00 92.81 86 PRO A C 1
ATOM 661 O O . PRO A 1 86 ? -10.087 -5.539 9.849 1.00 92.81 86 PRO A O 1
ATOM 664 N N . GLU A 1 87 ? -11.767 -4.217 10.529 1.00 92.19 87 GLU A N 1
ATOM 665 C CA . GLU A 1 87 ? -11.642 -3.197 9.486 1.00 92.19 87 GLU A CA 1
ATOM 666 C C . GLU A 1 87 ? -10.339 -2.402 9.629 1.00 92.19 87 GLU A C 1
ATOM 668 O O . GLU A 1 87 ? -9.664 -2.122 8.642 1.00 92.19 87 GLU A O 1
ATOM 673 N N . VAL A 1 88 ? -9.929 -2.107 10.867 1.00 91.31 88 VAL A N 1
ATOM 674 C CA . VAL A 1 88 ? -8.655 -1.427 11.152 1.00 91.31 88 VAL A CA 1
ATOM 675 C C . VAL A 1 88 ? -7.470 -2.350 10.852 1.00 91.31 88 VAL A C 1
ATOM 677 O O . VAL A 1 88 ? -6.472 -1.920 10.275 1.00 91.31 88 VAL A O 1
ATOM 680 N N . ILE A 1 89 ? -7.577 -3.638 11.197 1.00 93.00 89 ILE A N 1
ATOM 681 C CA . ILE A 1 89 ? -6.548 -4.636 10.865 1.00 93.00 89 ILE A CA 1
ATOM 682 C C . ILE A 1 89 ? -6.463 -4.839 9.347 1.00 93.00 89 ILE A C 1
ATOM 684 O O . ILE A 1 89 ? -5.360 -4.950 8.805 1.00 93.00 89 ILE A O 1
ATOM 688 N N . ALA A 1 90 ? -7.606 -4.909 8.663 1.00 92.06 90 ALA A N 1
ATOM 689 C CA . ALA A 1 90 ? -7.670 -5.069 7.217 1.00 92.06 90 ALA A CA 1
ATOM 690 C C . ALA A 1 90 ? -7.012 -3.885 6.501 1.00 92.06 90 ALA A C 1
ATOM 692 O O . ALA A 1 90 ? -6.178 -4.114 5.624 1.00 92.06 90 ALA A O 1
ATOM 693 N N . GLU A 1 91 ? -7.312 -2.649 6.915 1.00 93.81 91 GLU A N 1
ATOM 694 C CA . GLU A 1 91 ? -6.678 -1.445 6.362 1.00 93.81 91 GLU A CA 1
ATOM 695 C C . GLU A 1 91 ? -5.165 -1.482 6.569 1.00 93.81 91 GLU A C 1
ATOM 697 O O . GLU A 1 91 ? -4.412 -1.335 5.606 1.00 93.81 91 GLU A O 1
ATOM 702 N N . SER A 1 92 ? -4.708 -1.801 7.783 1.00 90.50 92 SER A N 1
ATOM 703 C CA . SER A 1 92 ? -3.278 -1.868 8.090 1.00 90.50 92 SER A CA 1
ATOM 704 C C . SER A 1 92 ? -2.551 -2.916 7.237 1.00 90.50 92 SER A C 1
ATOM 706 O O . SER A 1 92 ? -1.464 -2.657 6.713 1.00 90.50 92 SER A O 1
ATOM 708 N N . ARG A 1 93 ? -3.156 -4.093 7.031 1.00 93.00 93 ARG A N 1
ATOM 709 C CA . ARG A 1 93 ? -2.603 -5.144 6.160 1.00 93.00 93 ARG A CA 1
ATOM 710 C C . ARG A 1 93 ? -2.591 -4.731 4.693 1.00 93.00 93 ARG A C 1
ATOM 712 O O . ARG A 1 93 ? -1.588 -4.959 4.017 1.00 93.00 93 ARG A O 1
ATOM 719 N N . ALA A 1 94 ? -3.674 -4.129 4.209 1.00 92.12 94 ALA A N 1
ATOM 720 C CA . ALA A 1 94 ? -3.765 -3.651 2.835 1.00 92.12 94 ALA A CA 1
ATOM 721 C C . ALA A 1 94 ? -2.726 -2.552 2.567 1.00 92.12 94 ALA A C 1
ATOM 723 O O . ALA A 1 94 ? -2.019 -2.611 1.562 1.00 92.12 94 ALA A O 1
ATOM 724 N N . ARG A 1 95 ? -2.537 -1.636 3.525 1.00 90.75 95 ARG A N 1
ATOM 725 C CA . ARG A 1 95 ? -1.487 -0.614 3.496 1.00 90.75 95 ARG A CA 1
ATOM 726 C C . ARG A 1 95 ? -0.090 -1.228 3.418 1.00 90.75 95 ARG A C 1
ATOM 728 O O . ARG A 1 95 ? 0.705 -0.822 2.574 1.00 90.75 95 ARG A O 1
ATOM 735 N N . MET A 1 96 ? 0.218 -2.217 4.263 1.00 89.44 96 MET A N 1
ATOM 736 C CA . MET A 1 96 ? 1.516 -2.910 4.229 1.00 89.44 96 MET A CA 1
ATOM 737 C C . MET A 1 96 ? 1.758 -3.619 2.892 1.00 89.44 96 MET A C 1
ATOM 739 O O . MET A 1 96 ? 2.865 -3.557 2.364 1.00 89.44 96 MET A O 1
ATOM 743 N N . LYS A 1 97 ? 0.730 -4.259 2.321 1.00 90.19 97 LYS A N 1
ATOM 744 C CA . LYS A 1 97 ? 0.830 -4.925 1.016 1.00 90.19 97 LYS A CA 1
ATOM 745 C C . LYS A 1 97 ? 1.082 -3.924 -0.115 1.00 90.19 97 LYS A C 1
ATOM 747 O O . LYS A 1 97 ? 1.957 -4.164 -0.939 1.00 90.19 97 LYS A O 1
ATOM 752 N N . ALA A 1 98 ? 0.354 -2.807 -0.132 1.00 89.44 98 ALA A N 1
ATOM 753 C CA . ALA A 1 98 ? 0.548 -1.748 -1.120 1.00 89.44 98 ALA A CA 1
ATOM 754 C C . ALA A 1 98 ? 1.949 -1.131 -1.027 1.00 89.44 98 ALA A C 1
ATOM 756 O O . ALA A 1 98 ? 2.602 -0.928 -2.047 1.00 89.44 98 ALA A O 1
ATOM 757 N N . ARG A 1 99 ? 2.456 -0.931 0.196 1.00 87.00 99 ARG A N 1
ATOM 758 C CA . ARG A 1 99 ? 3.835 -0.490 0.425 1.00 87.00 99 ARG A CA 1
ATOM 759 C C . ARG A 1 99 ? 4.861 -1.491 -0.102 1.00 87.00 99 ARG A C 1
ATOM 761 O O . ARG A 1 99 ? 5.774 -1.087 -0.808 1.00 87.00 99 ARG A O 1
ATOM 768 N N . ALA A 1 100 ? 4.707 -2.777 0.204 1.00 86.62 100 ALA A N 1
ATOM 769 C CA . ALA A 1 100 ? 5.633 -3.808 -0.265 1.00 86.62 100 ALA A CA 1
ATOM 770 C C . ALA A 1 100 ? 5.663 -3.912 -1.802 1.00 86.62 100 ALA A C 1
ATOM 772 O O . ALA A 1 100 ? 6.733 -4.049 -2.387 1.00 86.62 100 ALA A O 1
ATOM 773 N N . ALA A 1 101 ? 4.504 -3.800 -2.460 1.00 87.25 101 ALA A N 1
ATOM 774 C CA . ALA A 1 101 ? 4.425 -3.794 -3.922 1.00 87.25 101 ALA A CA 1
ATOM 775 C C . ALA A 1 101 ? 5.118 -2.560 -4.527 1.00 87.25 101 ALA A C 1
ATOM 777 O O . ALA A 1 101 ? 5.895 -2.679 -5.471 1.00 87.25 101 ALA A O 1
ATOM 778 N N . ALA A 1 102 ? 4.903 -1.383 -3.937 1.00 84.88 102 ALA A N 1
ATOM 779 C CA . ALA A 1 102 ? 5.570 -0.157 -4.362 1.00 84.88 102 ALA A CA 1
ATOM 780 C C . ALA A 1 102 ? 7.090 -0.208 -4.153 1.00 84.88 102 ALA A C 1
ATOM 782 O O . ALA A 1 102 ? 7.850 0.218 -5.019 1.00 84.88 102 ALA A O 1
ATOM 783 N N . GLU A 1 103 ? 7.554 -0.780 -3.039 1.00 82.06 103 GLU A N 1
ATOM 784 C CA . GLU A 1 103 ? 8.978 -1.050 -2.820 1.00 82.06 103 GLU A CA 1
ATOM 785 C C . GLU A 1 103 ? 9.555 -1.928 -3.939 1.00 82.06 103 GLU A C 1
ATOM 787 O O . GLU A 1 103 ? 10.644 -1.636 -4.423 1.00 82.06 103 GLU A O 1
ATOM 792 N N . GLY A 1 104 ? 8.813 -2.926 -4.429 1.00 80.12 104 GLY A N 1
ATOM 793 C CA . GLY A 1 104 ? 9.213 -3.729 -5.590 1.00 80.12 104 GLY A CA 1
ATOM 794 C C . GLY A 1 104 ? 9.435 -2.899 -6.859 1.00 80.12 104 GLY A C 1
ATOM 795 O O . GLY A 1 104 ? 10.461 -3.050 -7.522 1.00 80.12 104 GLY A O 1
ATOM 796 N N . VAL A 1 105 ? 8.518 -1.974 -7.159 1.00 82.62 105 VAL A N 1
ATOM 797 C CA . VAL A 1 105 ? 8.614 -1.081 -8.327 1.00 82.62 105 VAL A CA 1
ATOM 798 C C . VAL A 1 105 ? 9.793 -0.108 -8.207 1.00 82.62 105 VAL A C 1
ATOM 800 O O . VAL A 1 105 ? 10.499 0.110 -9.190 1.00 82.62 105 VAL A O 1
ATOM 803 N N . PHE A 1 106 ? 10.022 0.472 -7.023 1.00 78.06 106 PHE A N 1
ATOM 804 C CA . PHE A 1 106 ? 11.015 1.542 -6.828 1.00 78.06 106 PHE A CA 1
ATOM 805 C C . PHE A 1 106 ? 12.424 1.058 -6.460 1.00 78.06 106 PHE A C 1
ATOM 807 O O . PHE A 1 106 ? 13.393 1.782 -6.683 1.00 78.06 106 PHE A O 1
ATOM 814 N N . VAL A 1 107 ? 12.567 -0.135 -5.875 1.00 71.06 107 VAL A N 1
ATOM 815 C CA . VAL A 1 107 ? 13.883 -0.734 -5.583 1.00 71.06 107 VAL A CA 1
ATOM 816 C C . VAL A 1 107 ? 14.495 -1.350 -6.841 1.00 71.06 107 VAL A C 1
ATOM 818 O O . VAL A 1 107 ? 15.718 -1.486 -6.910 1.00 71.06 107 VAL A O 1
ATOM 821 N N . ASN A 1 108 ? 13.685 -1.692 -7.849 1.00 67.38 108 ASN A N 1
ATOM 822 C CA . ASN A 1 108 ? 14.206 -2.210 -9.105 1.00 67.38 108 ASN A CA 1
ATOM 823 C C . ASN A 1 108 ? 14.888 -1.079 -9.906 1.00 67.38 108 ASN A C 1
ATOM 825 O O . ASN A 1 108 ? 14.214 -0.112 -10.279 1.00 67.38 108 ASN A O 1
ATOM 829 N N . PRO A 1 109 ? 16.211 -1.155 -10.153 1.00 64.88 109 PRO A N 1
ATOM 830 C CA . PRO A 1 109 ? 16.913 -0.134 -10.918 1.00 64.88 109 PRO A CA 1
ATOM 831 C C . PRO A 1 109 ? 16.295 -0.004 -12.314 1.00 64.88 109 PRO A C 1
ATOM 833 O O . PRO A 1 109 ? 16.237 -0.971 -13.071 1.00 64.88 109 PRO A O 1
ATOM 836 N N . ALA A 1 110 ? 15.832 1.202 -12.654 1.00 70.94 110 ALA A N 1
ATOM 837 C CA . ALA A 1 110 ? 15.264 1.479 -13.966 1.00 70.94 110 ALA A CA 1
ATOM 838 C C . ALA A 1 110 ? 16.316 1.202 -15.051 1.00 70.94 110 ALA A C 1
ATOM 840 O O . ALA A 1 110 ? 17.334 1.890 -15.131 1.00 70.94 110 ALA A O 1
ATOM 841 N N . ALA A 1 111 ? 16.069 0.187 -15.879 1.00 68.12 111 ALA A N 1
ATOM 842 C CA . ALA A 1 111 ? 16.986 -0.213 -16.942 1.00 68.12 111 ALA A CA 1
ATOM 843 C C . ALA A 1 111 ? 16.935 0.738 -18.153 1.00 68.12 111 ALA A C 1
ATOM 845 O O . ALA A 1 111 ? 17.875 0.783 -18.940 1.00 68.12 111 ALA A O 1
ATOM 846 N N . ASN A 1 112 ? 15.848 1.504 -18.314 1.00 77.62 112 ASN A N 1
ATOM 847 C CA . ASN A 1 112 ? 15.659 2.437 -19.426 1.00 77.62 112 ASN A CA 1
ATOM 848 C C . ASN A 1 112 ? 14.912 3.724 -19.000 1.00 77.62 112 ASN A C 1
ATOM 850 O O . ASN A 1 112 ? 14.356 3.822 -17.902 1.00 77.62 112 ASN A O 1
ATOM 854 N N . ASN A 1 113 ? 14.900 4.732 -19.883 1.00 76.50 113 ASN A N 1
ATOM 855 C CA . ASN A 1 113 ? 14.300 6.045 -19.610 1.00 76.50 113 ASN A CA 1
ATOM 856 C C . ASN A 1 113 ? 12.759 6.018 -19.528 1.00 76.50 113 ASN A C 1
ATOM 858 O O . ASN A 1 113 ? 12.178 6.801 -18.781 1.00 76.50 113 ASN A O 1
ATOM 862 N N . ALA A 1 114 ? 12.092 5.128 -20.269 1.00 80.56 114 ALA A N 1
ATOM 863 C CA . ALA A 1 114 ? 10.631 5.021 -20.252 1.00 80.56 114 ALA A CA 1
ATOM 864 C C . ALA A 1 114 ? 10.123 4.503 -18.895 1.00 80.56 114 ALA A C 1
ATOM 866 O O . ALA A 1 114 ? 9.217 5.099 -18.306 1.00 80.56 114 ALA A O 1
ATOM 867 N N . ASP A 1 115 ? 10.774 3.467 -18.359 1.00 84.81 115 ASP A N 1
ATOM 868 C CA . ASP A 1 115 ? 10.510 2.926 -17.024 1.00 84.81 115 ASP A CA 1
ATOM 869 C C . ASP A 1 115 ? 10.736 4.019 -15.963 1.00 84.81 115 ASP A C 1
ATOM 871 O O . ASP A 1 115 ? 9.890 4.231 -15.094 1.00 84.81 115 ASP A O 1
ATOM 875 N N . ARG A 1 116 ? 11.822 4.799 -16.079 1.00 81.31 116 ARG A N 1
ATOM 876 C CA . ARG A 1 116 ? 12.125 5.911 -15.158 1.00 81.31 116 ARG A CA 1
ATOM 877 C C . ARG A 1 116 ? 11.039 6.994 -15.151 1.00 81.31 116 ARG A C 1
ATOM 879 O O . ARG A 1 116 ? 10.647 7.449 -14.076 1.00 81.31 116 ARG A O 1
ATOM 886 N N . VAL A 1 117 ? 10.563 7.426 -16.320 1.00 82.50 117 VAL A N 1
ATOM 887 C CA . VAL A 1 117 ? 9.500 8.445 -16.423 1.00 82.50 117 VAL A CA 1
ATOM 888 C C . VAL A 1 117 ? 8.195 7.933 -15.810 1.00 82.50 117 VAL A C 1
ATOM 890 O O . VAL A 1 117 ? 7.528 8.671 -15.086 1.00 82.50 117 VAL A O 1
ATOM 893 N N . LEU A 1 118 ? 7.839 6.665 -16.025 1.00 83.69 118 LEU A N 1
ATOM 894 C CA . LEU A 1 118 ? 6.638 6.105 -15.404 1.00 83.69 118 LEU A CA 1
ATOM 895 C C . LEU A 1 118 ? 6.775 5.877 -13.902 1.00 83.69 118 LEU A C 1
ATOM 897 O O . LEU A 1 118 ? 5.798 6.074 -13.185 1.00 83.69 118 LEU A O 1
ATOM 901 N N . GLN A 1 119 ? 7.957 5.517 -13.403 1.00 84.44 119 GLN A N 1
ATOM 902 C CA . GLN A 1 119 ? 8.192 5.438 -11.961 1.00 84.44 119 GLN A CA 1
ATOM 903 C C . GLN A 1 119 ? 7.971 6.795 -11.271 1.00 84.44 119 GLN A C 1
ATOM 905 O O . GLN A 1 119 ? 7.431 6.818 -10.168 1.00 84.44 119 GLN A O 1
ATOM 910 N N . LEU A 1 120 ? 8.307 7.922 -11.916 1.00 81.81 120 LEU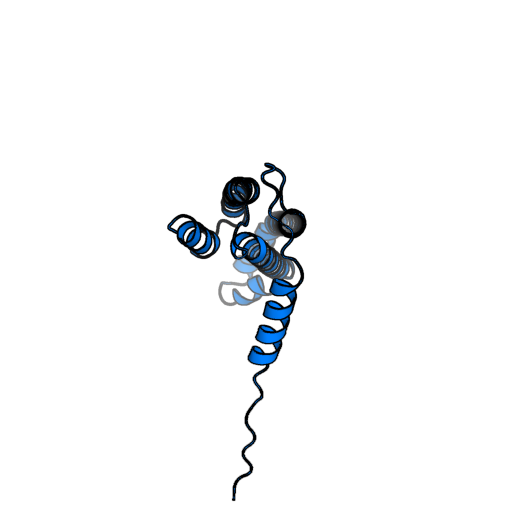 A N 1
ATOM 911 C CA . LEU A 1 120 ? 7.989 9.262 -11.392 1.00 81.81 120 LEU A CA 1
ATOM 912 C C . LEU A 1 120 ? 6.479 9.482 -11.261 1.00 81.81 120 LEU A C 1
ATOM 914 O O . LEU A 1 120 ? 6.004 9.895 -10.209 1.00 81.81 120 LEU A O 1
ATOM 918 N N . HIS A 1 121 ? 5.710 9.151 -12.297 1.00 81.75 121 HIS A N 1
ATOM 919 C CA . HIS A 1 121 ? 4.252 9.270 -12.234 1.00 81.75 121 HIS A CA 1
ATOM 920 C C . HIS A 1 121 ? 3.630 8.319 -11.203 1.00 81.75 121 HIS A C 1
ATOM 922 O O . HIS A 1 121 ? 2.707 8.695 -10.482 1.00 81.75 121 HIS A O 1
ATOM 928 N N . ALA A 1 122 ? 4.150 7.095 -11.100 1.00 82.38 122 ALA A N 1
ATOM 929 C CA . ALA A 1 122 ? 3.726 6.131 -10.092 1.00 82.38 122 ALA A CA 1
ATOM 930 C C . ALA A 1 122 ? 4.012 6.629 -8.666 1.00 82.38 122 ALA A C 1
ATOM 932 O O . ALA A 1 122 ? 3.197 6.407 -7.770 1.00 82.38 122 ALA A O 1
ATOM 933 N N . LEU A 1 123 ? 5.135 7.326 -8.460 1.00 82.56 123 LEU A N 1
ATOM 934 C CA . LEU A 1 123 ? 5.483 7.945 -7.184 1.00 82.56 123 LEU A CA 1
ATOM 935 C C . LEU A 1 123 ? 4.449 8.997 -6.771 1.00 82.56 123 LEU A C 1
ATOM 937 O O . LEU A 1 123 ? 3.988 8.953 -5.634 1.00 82.56 123 LEU A O 1
ATOM 941 N N . ASP A 1 124 ? 4.041 9.885 -7.680 1.00 81.75 124 ASP A N 1
ATOM 942 C CA . ASP A 1 124 ? 3.040 10.921 -7.385 1.00 81.75 124 ASP A CA 1
ATOM 943 C C . ASP A 1 124 ? 1.696 10.309 -6.957 1.00 81.75 124 ASP A C 1
ATOM 945 O O . ASP A 1 124 ? 1.089 10.730 -5.967 1.00 81.75 124 ASP A O 1
ATOM 949 N N . VAL A 1 125 ? 1.243 9.273 -7.673 1.00 82.00 125 VAL A N 1
ATOM 950 C CA . VAL A 1 125 ? 0.005 8.546 -7.341 1.00 82.00 125 VAL A CA 1
ATOM 951 C C . VAL A 1 125 ? 0.128 7.870 -5.976 1.00 82.00 125 VAL A C 1
ATOM 953 O O . VAL A 1 125 ? -0.752 8.006 -5.125 1.00 82.00 125 VAL A O 1
ATOM 956 N N . TYR A 1 126 ? 1.246 7.186 -5.739 1.00 83.31 126 TYR A N 1
ATOM 957 C CA . TYR A 1 126 ? 1.514 6.516 -4.473 1.00 83.31 126 TYR A CA 1
ATOM 958 C C . TYR A 1 126 ? 1.542 7.504 -3.292 1.00 83.31 126 TYR A C 1
ATOM 960 O O . TYR A 1 126 ? 0.935 7.238 -2.249 1.00 83.31 126 TYR A O 1
ATOM 968 N N . GLU A 1 127 ? 2.208 8.656 -3.449 1.00 83.44 127 GLU A N 1
ATOM 969 C CA . GLU A 1 127 ? 2.267 9.711 -2.429 1.00 83.44 127 GLU A CA 1
ATOM 970 C C . GLU A 1 127 ? 0.868 10.274 -2.119 1.00 83.44 127 GLU A C 1
ATOM 972 O O . GLU A 1 127 ? 0.554 10.513 -0.947 1.00 83.44 127 GLU A O 1
ATOM 977 N N . ALA A 1 128 ? 0.007 10.425 -3.131 1.00 83.75 128 ALA A N 1
ATOM 978 C CA . ALA A 1 128 ? -1.369 10.882 -2.951 1.00 83.75 128 ALA A CA 1
ATOM 979 C C . ALA A 1 128 ? -2.242 9.870 -2.185 1.00 83.75 128 ALA A C 1
ATOM 981 O O . ALA A 1 128 ? -3.052 10.264 -1.342 1.00 83.75 128 ALA A O 1
ATOM 982 N N . ASP A 1 129 ? -2.076 8.573 -2.447 1.00 82.44 129 ASP A N 1
ATOM 983 C CA . ASP A 1 129 ? -2.953 7.541 -1.887 1.00 82.44 129 ASP A CA 1
ATOM 984 C C . ASP A 1 129 ? -2.583 7.098 -0.483 1.00 82.44 129 ASP A C 1
ATOM 986 O O . ASP A 1 129 ? -3.456 6.950 0.379 1.00 82.44 129 ASP A O 1
ATOM 990 N N . LEU A 1 130 ? -1.298 6.827 -0.266 1.00 78.44 130 LEU A N 1
ATOM 991 C CA . LEU A 1 130 ? -0.815 6.255 0.986 1.00 78.44 130 LEU A CA 1
ATOM 992 C C . LEU A 1 130 ? -0.375 7.328 1.979 1.00 78.44 130 LEU A C 1
ATOM 994 O O . LEU A 1 130 ? -0.240 7.027 3.167 1.00 78.44 130 LEU A O 1
ATOM 998 N N . GLY A 1 131 ? -0.185 8.573 1.523 1.00 64.94 131 GLY A N 1
ATOM 999 C CA . GLY A 1 131 ? 0.090 9.729 2.377 1.00 64.94 131 GLY A CA 1
ATOM 1000 C C . GLY A 1 131 ? 1.351 9.591 3.237 1.00 64.94 131 GLY A C 1
ATOM 1001 O O . GLY A 1 131 ? 1.504 10.318 4.223 1.00 64.94 131 GLY A O 1
ATOM 1002 N N . ASP A 1 132 ? 2.247 8.655 2.902 1.00 65.00 132 ASP A N 1
ATOM 1003 C CA . ASP A 1 132 ? 3.471 8.378 3.651 1.00 65.00 132 ASP A CA 1
ATOM 1004 C C . ASP A 1 132 ? 4.475 9.496 3.337 1.00 65.00 132 ASP A C 1
ATOM 1006 O O . ASP A 1 132 ? 5.315 9.390 2.449 1.00 65.00 132 ASP A O 1
ATOM 1010 N N . ARG A 1 133 ? 4.377 10.617 4.062 1.00 51.28 133 ARG A N 1
ATOM 1011 C CA . ARG A 1 133 ? 5.254 11.797 3.923 1.00 51.28 133 ARG A CA 1
ATOM 1012 C C . ARG A 1 133 ? 6.751 11.527 4.228 1.00 51.28 133 ARG A C 1
ATOM 1014 O O . ARG A 1 133 ? 7.494 12.482 4.438 1.00 51.28 133 ARG A O 1
ATOM 1021 N N . PHE A 1 134 ? 7.226 10.274 4.266 1.00 48.91 134 PHE A N 1
ATOM 1022 C CA . PHE A 1 134 ? 8.581 9.910 4.698 1.00 48.91 134 PHE A CA 1
ATOM 1023 C C . PHE A 1 134 ? 9.191 8.695 3.968 1.00 48.91 134 PHE A C 1
ATOM 1025 O O . PHE A 1 134 ? 8.720 7.566 4.068 1.00 48.91 134 PHE A O 1
ATOM 1032 N N . GLY A 1 135 ? 10.369 8.918 3.376 1.00 55.88 135 GLY A N 1
ATOM 1033 C CA . GLY A 1 135 ? 11.464 7.947 3.393 1.00 55.88 135 GLY A CA 1
ATOM 1034 C C . GLY A 1 135 ? 11.662 7.139 2.120 1.00 55.88 135 GLY A C 1
ATOM 1035 O O . GLY A 1 135 ? 12.521 7.483 1.316 1.00 55.88 135 GLY A O 1
ATOM 1036 N N . ILE A 1 136 ? 10.942 6.030 1.971 1.00 64.06 136 ILE A N 1
ATOM 1037 C CA . ILE A 1 136 ? 11.406 4.907 1.139 1.00 64.06 136 ILE A CA 1
ATOM 1038 C C . ILE A 1 136 ? 11.360 5.222 -0.359 1.00 64.06 136 ILE A C 1
ATOM 1040 O O . ILE A 1 136 ? 12.406 5.256 -1.001 1.00 64.06 136 ILE A O 1
ATOM 1044 N N . ALA A 1 137 ? 10.189 5.547 -0.909 1.00 68.56 137 ALA A N 1
ATOM 1045 C CA . ALA A 1 137 ? 10.060 5.782 -2.349 1.00 68.56 137 ALA A CA 1
ATOM 1046 C C . ALA A 1 137 ? 10.948 6.954 -2.827 1.00 68.56 137 ALA A C 1
ATOM 1048 O O . ALA A 1 137 ? 11.653 6.848 -3.829 1.00 68.56 137 ALA A O 1
ATOM 1049 N N . ARG A 1 138 ? 11.036 8.028 -2.027 1.00 65.56 138 ARG A N 1
ATOM 1050 C CA . ARG A 1 138 ? 11.890 9.191 -2.315 1.00 65.56 138 ARG A CA 1
ATOM 1051 C C . ARG A 1 138 ? 13.390 8.904 -2.190 1.00 65.56 138 ARG A C 1
ATOM 1053 O O . ARG A 1 138 ? 14.147 9.408 -3.010 1.00 65.56 138 ARG A O 1
ATOM 1060 N N . THR A 1 139 ? 13.837 8.129 -1.194 1.00 65.50 139 THR A N 1
ATOM 1061 C CA . THR A 1 139 ? 15.271 7.795 -1.029 1.00 65.50 139 THR A CA 1
ATOM 1062 C C . THR A 1 139 ? 15.782 6.858 -2.111 1.00 65.50 139 THR A C 1
ATOM 1064 O O . THR A 1 139 ? 16.927 7.008 -2.534 1.00 65.50 139 THR A O 1
ATOM 1067 N N . HIS A 1 140 ? 14.961 5.920 -2.584 1.00 66.38 140 HIS A N 1
ATOM 1068 C CA . HIS A 1 140 ? 15.346 5.069 -3.708 1.00 66.38 140 HIS A CA 1
ATOM 1069 C C . HIS A 1 140 ? 15.439 5.876 -5.002 1.00 66.38 140 HIS A C 1
ATOM 1071 O O . HIS A 1 140 ? 16.446 5.776 -5.700 1.00 66.38 140 HIS A O 1
ATOM 1077 N N . PHE A 1 141 ? 14.465 6.753 -5.260 1.00 65.69 141 PHE A N 1
ATOM 1078 C CA . PHE A 1 141 ? 14.451 7.545 -6.487 1.00 65.69 141 PHE A CA 1
ATOM 1079 C C . PHE A 1 141 ? 15.526 8.648 -6.529 1.00 65.69 141 PHE A C 1
ATOM 1081 O O . PHE A 1 141 ? 16.135 8.890 -7.569 1.00 65.69 141 PHE A O 1
ATOM 1088 N N . SER A 1 142 ? 15.823 9.306 -5.401 1.00 62.94 142 SER A N 1
ATOM 1089 C CA . SER A 1 142 ? 16.896 10.312 -5.338 1.00 62.94 142 SER A CA 1
ATOM 1090 C C . SER A 1 142 ? 18.296 9.697 -5.430 1.00 62.94 142 SER A C 1
ATOM 1092 O O . SER A 1 142 ? 19.215 10.322 -5.963 1.00 62.94 142 SER A O 1
ATOM 1094 N N . ARG A 1 143 ? 18.467 8.458 -4.949 1.00 60.03 143 ARG A N 1
ATOM 1095 C CA . ARG A 1 143 ? 19.736 7.722 -5.028 1.00 60.03 143 ARG A CA 1
ATOM 1096 C C . ARG A 1 143 ? 20.055 7.270 -6.456 1.00 60.03 143 ARG A C 1
ATOM 1098 O O . ARG A 1 143 ? 21.229 7.221 -6.800 1.00 60.03 143 ARG A O 1
ATOM 1105 N N . THR A 1 144 ? 19.052 6.978 -7.284 1.00 57.31 144 THR A N 1
ATOM 1106 C CA . THR A 1 144 ? 19.249 6.590 -8.693 1.00 57.31 144 THR A CA 1
ATOM 1107 C C . THR A 1 144 ? 19.317 7.779 -9.652 1.00 57.31 144 THR A C 1
ATOM 1109 O O . THR A 1 144 ? 19.899 7.644 -10.722 1.00 57.31 144 THR A O 1
ATOM 1112 N N . SER A 1 145 ? 18.774 8.952 -9.296 1.00 52.34 145 SER A N 1
ATOM 1113 C CA . SER A 1 145 ? 18.896 10.159 -10.132 1.00 52.34 145 SER A CA 1
ATOM 1114 C C . SER A 1 145 ? 20.234 10.894 -9.991 1.00 52.34 145 SER A C 1
ATOM 1116 O O . SER A 1 145 ? 20.533 11.746 -10.826 1.00 52.34 145 SER A O 1
ATOM 1118 N N . SER A 1 146 ? 21.009 10.577 -8.948 1.00 52.56 146 SER A N 1
ATOM 1119 C CA . SER A 1 146 ? 22.286 11.226 -8.609 1.00 52.56 146 SER A CA 1
ATOM 1120 C C . SER A 1 146 ? 23.526 10.457 -9.102 1.00 52.56 146 SER A C 1
ATOM 1122 O O . SER A 1 146 ? 24.631 10.768 -8.660 1.00 52.56 146 SER A O 1
ATOM 1124 N N . ALA A 1 147 ? 23.348 9.445 -9.958 1.00 42.44 147 ALA A N 1
ATOM 1125 C CA . ALA A 1 147 ? 24.411 8.602 -10.515 1.00 42.44 147 ALA A CA 1
ATOM 1126 C C . ALA A 1 147 ? 24.538 8.786 -12.031 1.00 42.44 147 ALA A C 1
ATOM 1128 O O . ALA A 1 147 ? 23.485 8.975 -12.686 1.00 42.44 147 ALA A O 1
#